Protein AF-A0A1H6TB13-F1 (afdb_monomer_lite)

Sequence (122 aa):
MLVITKNKGYFLIGICLFSLFSCKGEQADSSEDNVTKEIKKTEYIVIHRESTVSTYLVEGVDVEGLYFRGNVKIKGDTGDGYIAKDSLSPKVYIEVRRSQDGGLIGTDTNGKEYQLAFLNEE

Structure (mmCIF, N/CA/C/O backbone):
data_AF-A0A1H6TB13-F1
#
_entry.id   AF-A0A1H6TB13-F1
#
loop_
_atom_site.group_PDB
_atom_site.id
_atom_site.type_symbol
_atom_site.label_atom_id
_atom_site.label_alt_id
_atom_site.label_comp_id
_atom_site.label_asym_id
_atom_site.label_entity_id
_atom_site.label_seq_id
_atom_site.pdbx_PDB_ins_code
_atom_site.Cartn_x
_atom_site.Cartn_y
_atom_site.Cartn_z
_atom_site.occupancy
_atom_site.B_iso_or_equiv
_atom_site.auth_seq_id
_atom_site.auth_comp_id
_atom_site.auth_asym_id
_atom_site.auth_atom_id
_atom_site.pdbx_PDB_model_num
ATOM 1 N N . MET A 1 1 ? 40.696 39.926 51.076 1.00 37.06 1 MET A N 1
ATOM 2 C CA . MET A 1 1 ? 40.060 40.221 49.776 1.00 37.06 1 MET A CA 1
ATOM 3 C C . MET A 1 1 ? 40.673 39.284 48.750 1.00 37.06 1 MET A C 1
ATOM 5 O O . MET A 1 1 ? 41.837 39.446 48.419 1.00 37.06 1 MET A O 1
ATOM 9 N N . LEU A 1 2 ? 39.946 38.241 48.354 1.00 34.00 2 LEU A N 1
ATOM 10 C CA . LEU A 1 2 ? 40.424 37.227 47.414 1.00 34.00 2 LEU A CA 1
ATOM 11 C C . LEU A 1 2 ? 39.268 36.965 46.450 1.00 34.00 2 LEU A C 1
ATOM 13 O O . LEU A 1 2 ? 38.290 36.303 46.787 1.00 34.00 2 LEU A O 1
ATOM 17 N N . VAL A 1 3 ? 39.330 37.629 45.298 1.00 39.75 3 VAL A N 1
ATOM 18 C CA . VAL A 1 3 ? 38.336 37.509 44.234 1.00 39.75 3 VAL A CA 1
ATOM 19 C C . VAL A 1 3 ? 38.641 36.213 43.493 1.00 39.75 3 VAL A C 1
ATOM 21 O O . VAL A 1 3 ? 39.604 36.132 42.737 1.00 39.75 3 VAL A O 1
ATOM 24 N N . ILE A 1 4 ? 37.839 35.182 43.747 1.00 52.22 4 ILE A N 1
ATOM 25 C CA . ILE A 1 4 ? 37.865 33.938 42.979 1.00 52.22 4 ILE A CA 1
ATOM 26 C C . ILE A 1 4 ? 37.010 34.171 41.731 1.00 52.22 4 ILE A C 1
ATOM 28 O O . ILE A 1 4 ? 35.781 34.157 41.786 1.00 52.22 4 ILE A O 1
ATOM 32 N N . THR A 1 5 ? 37.662 34.419 40.599 1.00 48.31 5 THR A N 1
ATOM 33 C CA . THR A 1 5 ? 37.016 34.501 39.288 1.00 48.31 5 THR A CA 1
ATOM 34 C C . THR A 1 5 ? 36.602 33.101 38.823 1.00 48.31 5 THR A C 1
ATOM 36 O O . THR A 1 5 ? 37.423 32.238 38.514 1.00 48.31 5 THR A O 1
ATOM 39 N N . LYS A 1 6 ? 35.287 32.861 38.766 1.00 52.16 6 LYS A N 1
ATOM 40 C CA . LYS A 1 6 ? 34.687 31.715 38.072 1.00 52.16 6 LYS A CA 1
ATOM 41 C C . LYS A 1 6 ? 34.812 31.930 36.564 1.00 52.16 6 LYS A C 1
ATOM 43 O O . LYS A 1 6 ? 34.005 32.650 35.991 1.00 52.16 6 LYS A O 1
ATOM 48 N N . ASN A 1 7 ? 35.788 31.299 35.917 1.00 52.91 7 ASN A N 1
ATOM 49 C CA . ASN A 1 7 ? 35.710 31.050 34.475 1.00 52.91 7 ASN A CA 1
ATOM 50 C C . ASN A 1 7 ? 36.594 29.856 34.073 1.00 52.91 7 ASN A C 1
ATOM 52 O O . ASN A 1 7 ? 37.692 30.002 33.547 1.00 52.91 7 ASN A O 1
ATOM 56 N N . LYS A 1 8 ? 36.125 28.642 34.376 1.00 51.59 8 LYS A N 1
ATOM 57 C CA . LYS A 1 8 ? 36.721 27.371 33.933 1.00 51.59 8 LYS A CA 1
ATOM 58 C C . LYS A 1 8 ? 35.623 26.552 33.260 1.00 51.59 8 LYS A C 1
ATOM 60 O O . LYS A 1 8 ? 34.977 25.732 33.894 1.00 51.59 8 LYS A O 1
ATOM 65 N N . GLY A 1 9 ? 35.371 26.847 31.992 1.00 50.38 9 GLY A N 1
ATOM 66 C CA . GLY A 1 9 ? 34.404 26.109 31.172 1.00 50.38 9 GLY A CA 1
ATOM 67 C C . GLY A 1 9 ? 34.666 26.249 29.675 1.00 50.38 9 GLY A C 1
ATOM 68 O O . GLY A 1 9 ? 34.463 25.306 28.924 1.00 50.38 9 GLY A O 1
ATOM 69 N N . TYR A 1 10 ? 35.228 27.381 29.246 1.00 52.84 10 TYR A N 1
ATOM 70 C CA . TYR A 1 10 ? 35.412 27.676 27.821 1.00 52.84 10 TYR A CA 1
ATOM 71 C C . TYR A 1 10 ? 36.773 27.274 27.237 1.00 52.84 10 TYR A C 1
ATOM 73 O O . TYR A 1 10 ? 36.973 27.391 26.034 1.00 52.84 10 TYR A O 1
ATOM 81 N N . PHE A 1 11 ? 37.711 26.765 28.045 1.00 51.16 11 PHE A N 1
ATOM 82 C CA . PHE A 1 11 ? 39.053 26.430 27.546 1.00 51.16 11 PHE A CA 1
ATOM 83 C C . PHE A 1 11 ? 39.122 25.077 26.808 1.00 51.16 11 PHE A C 1
ATOM 85 O O . PHE A 1 11 ? 40.064 24.832 26.065 1.00 51.16 11 PHE A O 1
ATOM 92 N N . LEU A 1 12 ? 38.119 24.203 26.969 1.00 52.31 12 LEU A N 1
ATOM 93 C CA . LEU A 1 12 ? 38.106 22.868 26.345 1.00 52.31 12 LEU A CA 1
ATOM 94 C C . LEU A 1 12 ? 37.517 22.840 24.925 1.00 52.31 12 LEU A C 1
ATOM 96 O O . LEU A 1 12 ? 37.749 21.882 24.194 1.00 52.31 12 LEU A O 1
ATOM 100 N N . ILE A 1 13 ? 36.811 23.891 24.498 1.00 54.53 13 ILE A N 1
ATOM 101 C CA . ILE A 1 13 ? 36.177 23.944 23.167 1.00 54.53 13 ILE A CA 1
ATOM 102 C C . ILE A 1 13 ? 37.203 24.278 22.064 1.00 54.53 13 ILE A C 1
ATOM 104 O O . ILE A 1 13 ? 37.040 23.859 20.922 1.00 54.53 13 ILE A O 1
ATOM 108 N N . GLY A 1 14 ? 38.307 24.955 22.401 1.00 50.50 14 GLY A N 1
ATOM 109 C CA . GLY A 1 14 ? 39.333 25.350 21.425 1.00 50.50 14 GLY A CA 1
ATOM 110 C C . GLY A 1 14 ? 40.199 24.202 20.890 1.00 50.50 14 GLY A C 1
ATOM 111 O O . GLY A 1 14 ? 40.720 24.300 19.783 1.00 50.50 14 GLY A O 1
ATOM 112 N N . ILE A 1 15 ? 40.337 23.099 21.633 1.00 54.25 15 ILE A N 1
ATOM 113 C CA . ILE A 1 15 ? 41.225 21.985 21.248 1.00 54.25 15 ILE A CA 1
ATOM 114 C C . ILE A 1 15 ? 40.546 21.034 20.243 1.00 54.25 15 ILE A C 1
ATOM 116 O O . ILE A 1 15 ? 41.228 20.422 19.427 1.00 54.25 15 ILE A O 1
ATOM 120 N N . CYS A 1 16 ? 39.209 20.954 20.222 1.00 51.12 16 CYS A N 1
ATOM 121 C CA . CYS A 1 16 ? 38.485 20.064 19.299 1.00 51.12 16 CYS A CA 1
ATOM 122 C C . CYS A 1 16 ? 38.426 20.563 17.845 1.00 51.12 16 CYS A C 1
ATOM 124 O O . CYS A 1 16 ? 38.097 19.783 16.959 1.00 51.12 16 CYS A O 1
ATOM 126 N N . LEU A 1 17 ? 38.748 21.832 17.571 1.00 53.44 17 LEU A N 1
ATOM 127 C CA . LEU A 1 17 ? 38.663 22.402 16.217 1.00 53.44 17 LEU A CA 1
ATOM 128 C C . LEU A 1 17 ? 39.939 22.214 15.374 1.00 53.44 17 LEU A C 1
ATOM 130 O O . LEU A 1 17 ? 39.901 22.431 14.166 1.00 53.44 17 LEU A O 1
ATOM 134 N N . PHE A 1 18 ? 41.056 21.778 15.968 1.00 51.59 18 PHE A N 1
ATOM 135 C CA . PHE A 1 18 ? 42.326 21.601 15.246 1.00 51.59 18 PHE A CA 1
ATOM 136 C C . PHE A 1 18 ? 42.490 20.238 14.552 1.00 51.59 18 PHE A C 1
ATOM 138 O O . PHE A 1 18 ? 43.401 20.079 13.742 1.00 51.59 18 PHE A O 1
ATOM 145 N N . SER A 1 19 ? 41.615 19.260 14.800 1.00 51.94 19 SER A N 1
ATOM 146 C CA . SER A 1 19 ? 41.688 17.940 14.150 1.00 51.94 19 SER A CA 1
ATOM 147 C C . SER A 1 19 ? 41.128 17.908 12.720 1.00 51.94 19 SER A C 1
ATOM 149 O O . SER A 1 19 ? 41.222 16.878 12.059 1.00 51.94 19 SER A O 1
ATOM 151 N N . LEU A 1 20 ? 40.588 19.022 12.208 1.00 55.03 20 LEU A N 1
ATOM 152 C CA . LEU A 1 20 ? 39.990 19.102 10.867 1.00 55.03 20 LEU A CA 1
ATOM 153 C C . LEU A 1 20 ? 40.964 19.548 9.755 1.00 55.03 20 LEU A C 1
ATOM 155 O O . LEU A 1 20 ? 40.559 19.618 8.600 1.00 55.03 20 LEU A O 1
ATOM 159 N N . PHE A 1 21 ? 42.244 19.808 10.061 1.00 50.19 21 PHE A N 1
ATOM 160 C CA . PHE A 1 21 ? 43.236 20.299 9.084 1.00 50.19 21 PHE A CA 1
ATOM 161 C C . PHE A 1 21 ? 44.517 19.452 8.983 1.00 50.19 21 PHE A C 1
ATOM 163 O O . PHE A 1 21 ? 45.619 19.982 8.882 1.00 50.19 21 PHE A O 1
ATOM 170 N N . SER A 1 22 ? 44.380 18.127 8.922 1.00 44.34 22 SER A N 1
ATOM 171 C CA . SER A 1 22 ? 45.473 17.244 8.480 1.00 44.34 22 SER A CA 1
ATOM 172 C C . SER A 1 22 ? 45.084 16.482 7.216 1.00 44.34 22 SER A C 1
ATOM 174 O O . SER A 1 22 ? 45.059 15.257 7.194 1.00 44.34 22 SER A O 1
ATOM 176 N N . CYS A 1 23 ? 44.798 17.216 6.137 1.00 54.69 23 CYS A N 1
ATOM 177 C CA . CYS A 1 23 ? 44.905 16.668 4.786 1.00 54.69 23 CYS A CA 1
ATOM 178 C C . CYS A 1 23 ? 46.368 16.831 4.358 1.00 54.69 23 CYS A C 1
ATOM 180 O O . CYS A 1 23 ? 46.765 17.843 3.783 1.00 54.69 23 CYS A O 1
ATOM 182 N N . LYS A 1 24 ? 47.197 15.867 4.762 1.00 47.25 24 LYS A N 1
ATOM 183 C CA . LYS A 1 24 ? 48.617 15.819 4.423 1.00 47.25 24 LYS A CA 1
ATOM 184 C C . LYS A 1 24 ? 48.728 15.375 2.962 1.00 47.25 24 LYS A C 1
ATOM 186 O O . LYS A 1 24 ? 48.442 14.227 2.640 1.00 47.25 24 LYS A O 1
ATOM 191 N N . GLY A 1 25 ? 49.082 16.306 2.083 1.00 50.44 25 GLY A N 1
ATOM 192 C CA . GLY A 1 25 ? 49.557 15.979 0.747 1.00 50.44 25 GLY A CA 1
ATOM 193 C C . GLY A 1 25 ? 50.984 15.455 0.838 1.00 50.44 25 GLY A C 1
ATOM 194 O O . GLY A 1 25 ? 51.857 16.164 1.325 1.00 50.44 25 GLY A O 1
ATOM 195 N N . GLU A 1 26 ? 51.207 14.236 0.363 1.00 43.22 26 GLU A N 1
ATOM 196 C CA . GLU A 1 26 ? 52.522 13.737 -0.033 1.00 43.22 26 GLU A CA 1
ATOM 197 C C . GLU A 1 26 ? 52.319 12.843 -1.261 1.00 43.22 26 GLU A C 1
ATOM 199 O O . GLU A 1 26 ? 51.656 11.809 -1.211 1.00 43.22 26 GLU A O 1
ATOM 204 N N . GLN A 1 27 ? 52.836 13.324 -2.388 1.00 45.84 27 GLN A N 1
ATOM 205 C CA . GLN A 1 27 ? 52.990 12.600 -3.639 1.00 45.84 27 GLN A CA 1
ATOM 206 C C . GLN A 1 27 ? 54.330 11.861 -3.563 1.00 45.84 27 GLN A C 1
ATOM 208 O O . GLN A 1 27 ? 55.359 12.500 -3.352 1.00 45.84 27 GLN A O 1
ATOM 213 N N . ALA A 1 28 ? 54.325 10.542 -3.740 1.00 35.28 28 ALA A N 1
ATOM 214 C CA . ALA A 1 28 ? 55.509 9.784 -4.126 1.00 35.28 28 ALA A CA 1
ATOM 215 C C . ALA A 1 28 ? 55.079 8.511 -4.864 1.00 35.28 28 ALA A C 1
ATOM 217 O O . ALA A 1 28 ? 54.251 7.741 -4.380 1.00 35.28 28 ALA A O 1
ATOM 218 N N . ASP A 1 29 ? 55.632 8.367 -6.063 1.00 42.44 29 ASP A N 1
ATOM 219 C CA . ASP A 1 29 ? 55.441 7.288 -7.022 1.00 42.44 29 ASP A CA 1
ATOM 220 C C . ASP A 1 29 ? 55.846 5.895 -6.512 1.00 42.44 29 ASP A C 1
ATOM 222 O O . ASP A 1 29 ? 56.637 5.742 -5.581 1.00 42.44 29 ASP A O 1
ATOM 226 N N . SER A 1 30 ? 55.402 4.903 -7.292 1.00 44.53 30 SER A N 1
ATOM 227 C CA . SER A 1 30 ? 55.857 3.507 -7.398 1.00 44.53 30 SER A CA 1
ATOM 228 C C . SER A 1 30 ? 55.136 2.462 -6.537 1.00 44.53 30 SER A C 1
ATOM 230 O O . SER A 1 30 ? 55.447 2.204 -5.380 1.00 44.53 30 SER A O 1
ATOM 232 N N . SER A 1 31 ? 54.191 1.753 -7.146 1.00 37.19 31 SER A N 1
ATOM 233 C CA . SER A 1 31 ? 54.450 0.430 -7.739 1.00 37.19 31 SER A CA 1
ATOM 234 C C . SER A 1 31 ? 53.141 -0.127 -8.296 1.00 37.19 31 SER A C 1
ATOM 236 O O . SER A 1 31 ? 52.095 -0.079 -7.653 1.00 37.19 31 SER A O 1
ATOM 238 N N . GLU A 1 32 ? 53.200 -0.589 -9.542 1.00 44.50 32 GLU A N 1
ATOM 239 C CA . GLU A 1 32 ? 52.172 -1.427 -10.140 1.00 44.50 32 GLU A CA 1
ATOM 240 C C . GLU A 1 32 ? 51.920 -2.637 -9.239 1.00 44.50 32 GLU A C 1
ATOM 242 O O . GLU A 1 32 ? 52.825 -3.431 -9.011 1.00 44.50 32 GLU A O 1
ATOM 247 N N . ASP A 1 33 ? 50.681 -2.811 -8.792 1.00 37.38 33 ASP A N 1
ATOM 248 C CA . ASP A 1 33 ? 50.144 -4.144 -8.557 1.00 37.38 33 ASP A CA 1
ATOM 249 C C . ASP A 1 33 ? 48.700 -4.162 -9.062 1.00 37.38 33 ASP A C 1
ATOM 251 O O . ASP A 1 33 ? 47.739 -3.741 -8.411 1.00 37.38 33 ASP A O 1
ATOM 255 N N . ASN A 1 34 ? 48.575 -4.591 -10.318 1.00 46.84 34 ASN A N 1
ATOM 256 C CA . ASN A 1 34 ? 47.314 -4.912 -10.963 1.00 46.84 34 ASN A CA 1
ATOM 257 C C . ASN A 1 34 ? 46.674 -6.096 -10.232 1.00 46.84 34 ASN A C 1
ATOM 259 O O . ASN A 1 34 ? 46.888 -7.252 -10.588 1.00 46.84 34 ASN A O 1
ATOM 263 N N . VAL A 1 35 ? 45.825 -5.817 -9.248 1.00 43.91 35 VAL A N 1
ATOM 264 C CA . VAL A 1 35 ? 44.790 -6.767 -8.838 1.00 43.91 35 VAL A CA 1
ATOM 265 C C . VAL A 1 35 ? 43.447 -6.131 -9.133 1.00 43.91 35 VAL A C 1
ATOM 267 O O . VAL A 1 35 ? 42.749 -5.613 -8.260 1.00 43.91 35 VAL A O 1
ATOM 270 N N . THR A 1 36 ? 43.087 -6.170 -10.416 1.00 46.03 36 THR A N 1
ATOM 271 C CA . THR A 1 36 ? 41.705 -6.041 -10.864 1.00 46.03 36 THR A CA 1
ATOM 272 C C . THR A 1 36 ? 40.912 -7.138 -10.162 1.00 46.03 36 THR A C 1
ATOM 274 O O . THR A 1 36 ? 40.865 -8.282 -10.607 1.00 46.03 36 THR A O 1
ATOM 277 N N . LYS A 1 37 ? 40.308 -6.815 -9.016 1.00 52.97 37 LYS A N 1
ATOM 278 C CA . LYS A 1 37 ? 39.217 -7.622 -8.484 1.00 52.97 37 LYS A CA 1
ATOM 279 C C . LYS A 1 37 ? 38.103 -7.520 -9.514 1.00 52.97 37 LYS A C 1
ATOM 281 O O . LYS A 1 37 ? 37.395 -6.518 -9.554 1.00 52.97 37 LYS A O 1
ATOM 286 N N . GLU A 1 38 ? 38.000 -8.528 -10.377 1.00 51.97 38 GLU A N 1
ATOM 287 C CA . GLU A 1 38 ? 36.810 -8.774 -11.179 1.00 51.97 38 GLU A CA 1
ATOM 288 C C . GLU A 1 38 ? 35.619 -8.768 -10.223 1.00 51.97 38 GLU A C 1
ATOM 290 O O . GLU A 1 38 ? 35.391 -9.702 -9.448 1.00 51.97 38 GLU A O 1
ATOM 295 N N . ILE A 1 39 ? 34.876 -7.666 -10.236 1.00 53.66 39 ILE A N 1
ATOM 296 C CA . ILE A 1 39 ? 33.560 -7.608 -9.629 1.00 53.66 39 ILE A CA 1
ATOM 297 C C . ILE A 1 39 ? 32.735 -8.565 -10.479 1.00 53.66 39 ILE A C 1
ATOM 299 O O . ILE A 1 39 ? 32.366 -8.226 -11.605 1.00 53.66 39 ILE A O 1
ATOM 303 N N . LYS A 1 40 ? 32.524 -9.793 -9.981 1.00 50.06 40 LYS A N 1
ATOM 304 C CA . LYS A 1 40 ? 31.619 -10.759 -10.605 1.00 50.06 40 LYS A CA 1
ATOM 305 C C . LYS A 1 40 ? 30.335 -10.014 -10.931 1.00 50.06 40 LYS A C 1
ATOM 307 O O . LYS A 1 40 ? 29.672 -9.504 -10.030 1.00 50.06 40 LYS A O 1
ATOM 312 N N . LYS A 1 41 ? 30.044 -9.907 -12.226 1.00 54.16 41 LYS A N 1
ATOM 313 C CA . LYS A 1 41 ? 28.837 -9.282 -12.750 1.00 54.16 41 LYS A CA 1
ATOM 314 C C . LYS A 1 41 ? 27.656 -9.935 -12.043 1.00 54.16 41 LYS A C 1
ATOM 316 O O . LYS A 1 41 ? 27.387 -11.109 -12.273 1.00 54.16 41 LYS A O 1
ATOM 321 N N . THR A 1 42 ? 27.004 -9.200 -11.147 1.00 55.97 42 THR A N 1
ATOM 322 C CA . THR A 1 42 ? 25.748 -9.636 -10.545 1.00 55.97 42 THR A CA 1
ATOM 323 C C . THR A 1 42 ? 24.783 -9.875 -11.698 1.00 55.97 42 THR A C 1
ATOM 325 O O . THR A 1 42 ? 24.397 -8.935 -12.397 1.00 55.97 42 THR A O 1
ATOM 328 N N . GLU A 1 43 ? 24.471 -11.138 -11.972 1.00 51.31 43 GLU A N 1
ATOM 329 C CA . GLU A 1 43 ? 23.434 -11.486 -12.930 1.00 51.31 43 GLU A CA 1
ATOM 330 C C . GLU A 1 43 ? 22.106 -11.046 -12.327 1.00 51.31 43 GLU A C 1
ATOM 332 O O . GLU A 1 43 ? 21.578 -11.651 -11.396 1.00 51.31 43 GLU A O 1
ATOM 337 N N . TYR A 1 44 ? 21.591 -9.929 -12.834 1.00 49.34 44 TYR A N 1
ATOM 338 C CA . TYR A 1 44 ? 20.223 -9.527 -12.575 1.00 49.34 44 TYR A CA 1
ATOM 339 C C . TYR A 1 44 ? 19.327 -10.610 -13.166 1.00 49.34 44 TYR A C 1
ATOM 341 O O . TYR A 1 44 ? 19.228 -10.745 -14.386 1.00 49.34 44 TYR A O 1
ATOM 349 N N . ILE A 1 45 ? 18.690 -11.394 -12.299 1.00 53.28 45 ILE A N 1
ATOM 350 C CA . ILE A 1 45 ? 17.609 -12.281 -12.707 1.00 53.28 45 ILE A CA 1
ATOM 351 C C . ILE A 1 45 ? 16.492 -11.365 -13.202 1.00 53.28 45 ILE A C 1
ATOM 353 O O . ILE A 1 45 ? 15.774 -10.745 -12.415 1.00 53.28 45 ILE A O 1
ATOM 357 N N . VAL A 1 46 ? 16.378 -11.231 -14.522 1.00 51.28 46 VAL A N 1
ATOM 358 C CA . VAL A 1 46 ? 15.245 -10.558 -15.151 1.00 51.28 46 VAL A CA 1
ATOM 359 C C . VAL A 1 46 ? 14.053 -11.488 -14.975 1.00 51.28 46 VAL A C 1
ATOM 361 O O . VAL A 1 46 ? 13.811 -12.379 -15.786 1.00 51.28 46 VAL A O 1
ATOM 364 N N . ILE A 1 47 ? 13.334 -11.323 -13.867 1.00 57.56 47 ILE A N 1
ATOM 365 C CA . ILE A 1 47 ? 12.059 -12.003 -13.660 1.00 57.56 47 ILE A CA 1
ATOM 366 C C . ILE A 1 47 ? 11.133 -11.494 -14.763 1.00 57.56 47 ILE A C 1
ATOM 368 O O . ILE A 1 47 ? 10.883 -10.292 -14.866 1.00 57.56 47 ILE A O 1
ATOM 372 N N . HIS A 1 48 ? 10.674 -12.397 -15.626 1.00 47.12 48 HIS A N 1
ATOM 373 C CA . HIS A 1 48 ? 9.749 -12.074 -16.704 1.00 47.12 48 HIS A CA 1
ATOM 374 C C . HIS A 1 48 ? 8.407 -11.689 -16.066 1.00 47.12 48 HIS A C 1
ATOM 376 O O . HIS A 1 48 ? 7.634 -12.548 -15.649 1.00 47.12 48 HIS A O 1
ATOM 382 N N . ARG A 1 49 ? 8.192 -10.386 -15.863 1.00 57.91 49 ARG A N 1
ATOM 383 C CA . ARG A 1 49 ? 7.013 -9.856 -15.172 1.00 57.91 49 ARG A CA 1
ATOM 384 C C . ARG A 1 49 ? 5.838 -9.853 -16.139 1.00 57.91 49 ARG A C 1
ATOM 386 O O . ARG A 1 49 ? 5.938 -9.304 -17.235 1.00 57.91 49 ARG A O 1
ATOM 393 N N . GLU A 1 50 ? 4.743 -10.484 -15.729 1.00 59.19 50 GLU A N 1
ATOM 394 C CA . GLU A 1 50 ? 3.491 -10.494 -16.479 1.00 59.19 50 GLU A CA 1
ATOM 395 C C . GLU A 1 50 ? 3.096 -9.059 -16.866 1.00 59.19 50 GLU A C 1
ATOM 397 O O . GLU A 1 50 ? 3.035 -8.152 -16.033 1.00 59.19 50 GLU A O 1
ATOM 402 N N . SER A 1 51 ? 2.874 -8.842 -18.163 1.00 62.97 51 SER A N 1
ATOM 403 C CA . SER A 1 51 ? 2.480 -7.541 -18.723 1.00 62.97 51 SER A CA 1
ATOM 404 C C . SER A 1 51 ? 0.987 -7.241 -18.539 1.00 62.97 51 SER A C 1
ATOM 406 O O . SER A 1 51 ? 0.519 -6.143 -18.866 1.00 62.97 51 SER A O 1
ATOM 408 N N . THR A 1 52 ? 0.242 -8.216 -18.019 1.00 80.44 52 THR A N 1
ATOM 409 C CA . THR A 1 52 ? -1.182 -8.149 -17.713 1.00 80.44 52 THR A CA 1
ATOM 410 C C . THR A 1 52 ? -1.422 -7.435 -16.389 1.00 80.44 52 THR A C 1
ATOM 412 O O . THR A 1 52 ? -0.653 -7.565 -15.440 1.00 80.44 52 THR A O 1
ATOM 415 N N . VAL A 1 53 ? -2.498 -6.647 -16.337 1.00 87.56 53 VAL A N 1
ATOM 416 C CA . VAL A 1 53 ? -2.938 -6.000 -15.097 1.00 87.56 53 VAL A CA 1
ATOM 417 C C . VAL A 1 53 ? -3.596 -7.055 -14.216 1.00 87.56 53 VAL A C 1
ATOM 419 O O . VAL A 1 53 ? -4.588 -7.654 -14.628 1.00 87.56 53 VAL A O 1
ATOM 422 N N . SER A 1 54 ? -3.086 -7.223 -13.002 1.00 90.94 54 SER A N 1
ATOM 423 C CA . SER A 1 54 ? -3.619 -8.161 -12.012 1.00 90.94 54 SER A CA 1
ATOM 424 C C . SER A 1 54 ? -4.047 -7.406 -10.757 1.00 90.94 54 SER A C 1
ATOM 426 O O . SER A 1 54 ? -3.398 -6.440 -10.358 1.00 90.94 54 SER A O 1
ATOM 428 N N . THR A 1 55 ? -5.165 -7.813 -10.152 1.00 94.00 55 THR A N 1
ATOM 429 C CA . THR A 1 55 ? -5.647 -7.240 -8.885 1.00 94.00 55 THR A CA 1
ATOM 430 C C . THR A 1 55 ? -5.253 -8.163 -7.744 1.00 94.00 55 THR A C 1
ATOM 432 O O . THR A 1 55 ? -5.467 -9.366 -7.842 1.00 94.00 55 THR A O 1
ATOM 435 N N . TYR A 1 56 ? -4.706 -7.59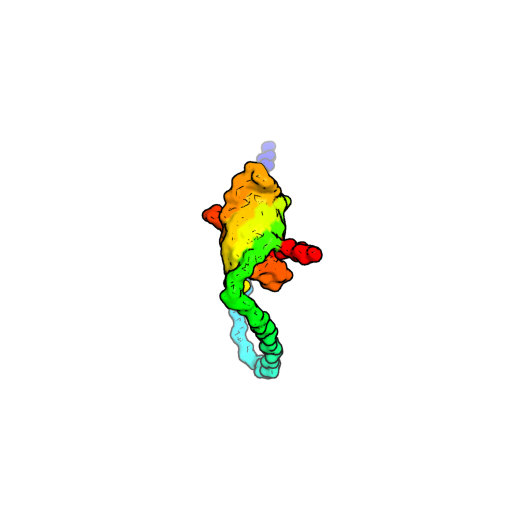7 -6.675 1.00 94.31 56 TYR A N 1
ATOM 436 C CA . TYR A 1 56 ? -4.258 -8.327 -5.500 1.00 94.31 56 TYR A CA 1
ATOM 437 C C . TYR A 1 56 ? -4.835 -7.717 -4.234 1.00 94.31 56 TYR A C 1
ATOM 439 O O . TYR A 1 56 ? -4.894 -6.493 -4.090 1.00 94.31 56 TYR A O 1
ATOM 447 N N . LEU A 1 57 ? -5.188 -8.586 -3.295 1.00 96.31 57 LEU A N 1
ATOM 448 C CA . LEU A 1 57 ? -5.453 -8.195 -1.926 1.00 96.31 57 LEU A CA 1
ATOM 449 C C . LEU A 1 57 ? -4.120 -8.055 -1.187 1.00 96.31 57 LEU A C 1
ATOM 451 O O . LEU A 1 57 ? -3.249 -8.921 -1.277 1.00 96.31 57 LEU A O 1
ATOM 455 N N . VAL A 1 58 ? -3.959 -6.950 -0.471 1.00 96.56 58 VAL A N 1
ATOM 456 C CA . VAL A 1 58 ? -2.728 -6.614 0.241 1.00 96.56 58 VAL A CA 1
ATOM 457 C C . VAL A 1 58 ? -3.023 -6.174 1.658 1.00 96.56 58 VAL A C 1
ATOM 459 O O . VAL A 1 58 ? -4.080 -5.607 1.947 1.00 96.56 58 VAL A O 1
ATOM 4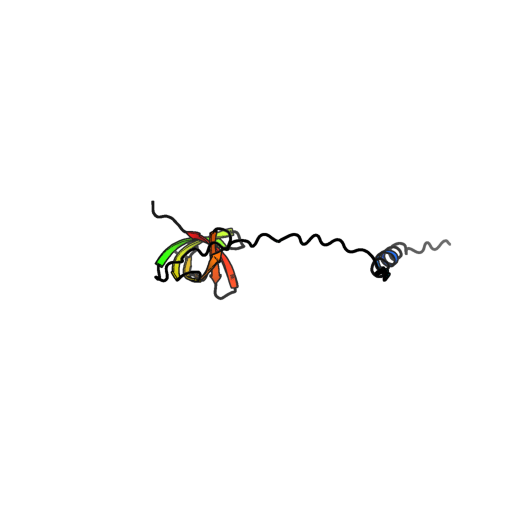62 N N . GLU A 1 59 ? -2.062 -6.416 2.533 1.00 96.94 59 GLU A N 1
ATOM 463 C CA . GLU A 1 59 ? -2.068 -5.957 3.913 1.00 96.94 59 GLU A CA 1
ATOM 464 C C . GLU A 1 59 ? -0.697 -5.455 4.324 1.00 96.94 59 GLU A C 1
ATOM 466 O O . GLU A 1 59 ? 0.309 -5.823 3.725 1.00 96.94 59 GLU A O 1
ATOM 471 N N . GLY A 1 60 ? -0.645 -4.625 5.355 1.00 96.12 60 GLY A N 1
ATOM 472 C CA . GLY A 1 60 ? 0.627 -4.162 5.869 1.00 96.12 60 GLY A CA 1
ATOM 473 C C . GLY A 1 60 ? 0.492 -3.027 6.859 1.00 96.12 60 GLY A C 1
ATOM 474 O O . GLY A 1 60 ? -0.576 -2.824 7.437 1.00 96.12 60 GLY A O 1
ATOM 475 N N . VAL A 1 61 ? 1.586 -2.301 7.066 1.00 97.06 61 VAL A N 1
ATOM 476 C CA . VAL A 1 61 ? 1.673 -1.251 8.083 1.00 97.06 61 VAL A CA 1
ATOM 477 C C . VAL A 1 61 ? 2.252 0.037 7.522 1.00 97.06 61 VAL A C 1
ATOM 479 O O . VAL A 1 61 ? 3.049 0.022 6.582 1.00 97.06 61 VAL A O 1
ATOM 482 N N . ASP A 1 62 ? 1.853 1.158 8.108 1.00 96.50 62 ASP A N 1
ATOM 483 C CA . ASP A 1 62 ? 2.530 2.430 7.890 1.00 96.50 62 ASP A CA 1
ATOM 484 C C . ASP A 1 62 ? 3.7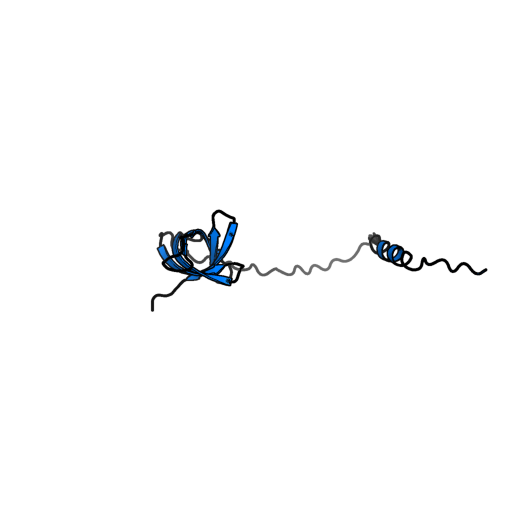54 2.602 8.807 1.00 96.50 62 ASP A C 1
ATOM 486 O O . ASP A 1 62 ? 4.074 1.752 9.642 1.00 96.50 62 ASP A O 1
ATOM 490 N N . VAL A 1 63 ? 4.429 3.744 8.667 1.00 92.62 63 VAL A N 1
ATOM 491 C CA . VAL A 1 63 ? 5.587 4.130 9.494 1.00 92.62 63 VAL A CA 1
ATOM 492 C C . VAL A 1 63 ? 5.277 4.269 10.992 1.00 92.62 63 VAL A C 1
ATOM 494 O O . VAL A 1 63 ? 6.195 4.250 11.807 1.00 92.62 63 VAL A O 1
ATOM 497 N N . GLU A 1 64 ? 4.004 4.408 11.368 1.00 94.94 64 GLU A N 1
ATOM 498 C CA . GLU A 1 64 ? 3.535 4.513 12.757 1.00 94.94 64 GLU A CA 1
ATOM 499 C C . GLU A 1 64 ? 3.107 3.141 13.317 1.00 94.94 64 GLU A C 1
ATOM 501 O O . GLU A 1 64 ? 2.714 3.039 14.480 1.00 94.94 64 GLU A O 1
ATOM 506 N N . GLY A 1 65 ? 3.193 2.077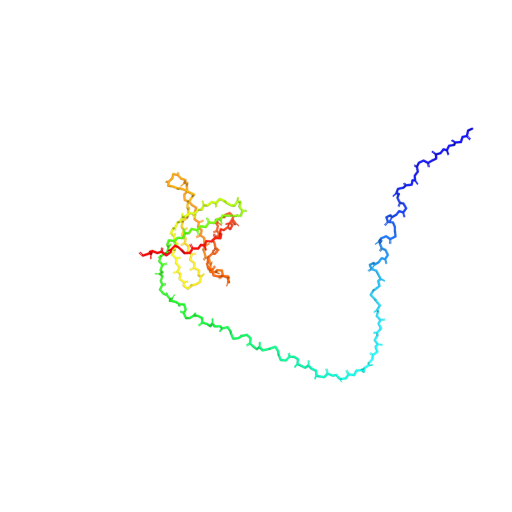 12.509 1.00 95.69 65 GLY A N 1
ATOM 507 C CA . GLY A 1 65 ? 2.779 0.723 12.867 1.00 95.69 65 GLY A CA 1
ATOM 508 C C . GLY A 1 65 ? 1.267 0.496 12.802 1.00 95.69 65 GLY A C 1
ATOM 509 O O . GLY A 1 65 ? 0.781 -0.522 13.299 1.00 95.69 65 GLY A O 1
ATOM 510 N N . LEU A 1 66 ? 0.499 1.416 12.211 1.00 96.56 66 LEU A N 1
ATOM 511 C CA . LEU A 1 66 ? -0.928 1.216 11.986 1.00 96.56 66 LEU A CA 1
ATOM 512 C C . LEU A 1 66 ? -1.126 0.235 10.837 1.00 96.56 66 LEU A C 1
ATOM 514 O O . LEU A 1 66 ? -0.540 0.388 9.768 1.00 96.56 66 LEU A O 1
ATOM 518 N N . TYR A 1 67 ? -1.979 -0.757 11.068 1.00 97.75 67 TYR A N 1
ATOM 519 C CA . TYR A 1 67 ? -2.285 -1.788 10.088 1.00 97.75 67 TYR A CA 1
ATOM 520 C C . TYR A 1 67 ? -3.353 -1.328 9.092 1.00 97.75 67 TYR A C 1
ATOM 522 O O . TYR A 1 67 ? -4.346 -0.697 9.468 1.00 97.75 67 TYR A O 1
ATOM 530 N N . PHE A 1 68 ? -3.156 -1.691 7.829 1.00 98.06 68 PHE A N 1
ATOM 531 C CA . PHE A 1 68 ? -4.051 -1.399 6.720 1.00 98.06 68 PHE A CA 1
ATOM 532 C C . PHE A 1 68 ? -4.219 -2.620 5.824 1.00 98.06 68 PHE A C 1
ATOM 534 O O . PHE A 1 68 ? -3.298 -3.417 5.644 1.00 98.06 68 PHE A O 1
ATOM 541 N N . ARG A 1 69 ? -5.391 -2.721 5.194 1.00 97.81 69 ARG A N 1
ATOM 542 C CA . ARG A 1 69 ? -5.700 -3.748 4.197 1.00 97.81 69 ARG A CA 1
ATOM 543 C C . ARG A 1 69 ? -6.453 -3.144 3.023 1.00 97.81 69 ARG A C 1
ATOM 545 O O . ARG A 1 69 ? -7.211 -2.186 3.184 1.00 97.81 69 ARG A O 1
ATOM 552 N N . GLY A 1 70 ? -6.266 -3.698 1.833 1.00 97.12 70 GLY A N 1
ATOM 553 C CA . GLY A 1 70 ? -6.918 -3.178 0.641 1.00 97.12 70 GLY A CA 1
ATOM 554 C C . GLY A 1 70 ? -6.630 -3.959 -0.622 1.00 97.12 70 GLY A C 1
ATOM 555 O O . GLY A 1 70 ? -5.970 -4.989 -0.587 1.00 97.12 70 GLY A O 1
ATOM 556 N N . ASN A 1 71 ? -7.143 -3.458 -1.741 1.00 97.31 71 ASN A N 1
ATOM 557 C CA . ASN A 1 71 ? -6.905 -4.048 -3.053 1.00 97.31 71 ASN A CA 1
ATOM 558 C C . ASN A 1 71 ? -6.064 -3.102 -3.899 1.00 97.31 71 ASN A C 1
ATOM 560 O O . ASN A 1 71 ? -6.330 -1.896 -3.933 1.00 97.31 71 ASN A O 1
ATOM 564 N N . VAL A 1 72 ? -5.100 -3.667 -4.616 1.00 97.19 72 VAL A N 1
ATOM 565 C CA . VAL A 1 72 ? -4.214 -2.946 -5.531 1.00 97.19 72 VAL A CA 1
ATOM 566 C C . VAL A 1 72 ? -4.194 -3.629 -6.887 1.00 97.19 72 VAL A C 1
ATOM 568 O O . VAL A 1 72 ? -4.251 -4.852 -6.987 1.00 97.19 72 VAL A O 1
ATOM 571 N N . LYS A 1 73 ? -4.122 -2.835 -7.946 1.00 96.25 73 LYS A N 1
ATOM 572 C CA . LYS A 1 73 ? -3.928 -3.295 -9.316 1.00 96.25 73 LYS A CA 1
ATOM 573 C C . LYS A 1 73 ? -2.477 -3.075 -9.681 1.00 96.25 73 LYS A C 1
ATOM 575 O O . LYS A 1 73 ? -1.976 -1.973 -9.511 1.00 96.25 73 LYS A O 1
ATOM 580 N N . ILE A 1 74 ? -1.811 -4.101 -10.192 1.00 94.06 74 ILE A N 1
ATOM 581 C CA . ILE A 1 74 ? -0.388 -4.052 -10.529 1.00 94.06 74 ILE A CA 1
ATOM 582 C C . ILE A 1 74 ? -0.202 -4.422 -11.991 1.00 94.06 74 ILE A C 1
ATOM 584 O O . ILE A 1 74 ? -0.814 -5.370 -12.485 1.00 94.06 74 ILE A O 1
ATOM 588 N N . LYS A 1 75 ? 0.675 -3.680 -12.668 1.00 92.25 75 LYS A N 1
ATOM 589 C CA . LYS A 1 75 ? 1.157 -3.962 -14.017 1.00 92.25 75 LYS A CA 1
ATOM 590 C C . LYS A 1 75 ? 2.684 -3.927 -14.008 1.00 92.25 75 LYS A C 1
ATOM 592 O O . LYS A 1 75 ? 3.290 -2.861 -13.919 1.00 92.25 75 LYS A O 1
ATOM 597 N N . GLY A 1 76 ? 3.317 -5.094 -14.110 1.00 90.38 76 GLY A N 1
ATOM 598 C CA . GLY A 1 76 ? 4.765 -5.213 -13.944 1.00 90.38 76 GLY A CA 1
ATOM 599 C C . GLY A 1 76 ? 5.208 -4.891 -12.511 1.00 90.38 76 GLY A C 1
ATOM 600 O O . GLY A 1 76 ? 5.045 -5.718 -11.609 1.00 90.38 76 GLY A O 1
ATOM 601 N N . ASP A 1 77 ? 5.777 -3.699 -12.319 1.00 91.31 77 ASP A N 1
ATOM 602 C CA . ASP A 1 77 ? 6.388 -3.253 -11.055 1.00 91.31 77 ASP A CA 1
ATOM 603 C C . ASP A 1 77 ? 5.649 -2.168 -10.316 1.00 91.31 77 ASP A C 1
ATOM 605 O O . ASP A 1 77 ? 5.961 -1.915 -9.153 1.00 91.31 77 ASP A O 1
ATOM 609 N N . THR A 1 78 ? 4.712 -1.522 -10.991 1.00 95.44 78 THR A N 1
ATOM 610 C CA . THR A 1 78 ? 3.971 -0.395 -10.458 1.00 95.44 78 THR A CA 1
ATOM 611 C C . THR A 1 78 ? 2.484 -0.676 -10.526 1.00 95.44 78 THR A C 1
ATOM 613 O O . THR A 1 78 ? 2.016 -1.592 -11.213 1.00 95.44 78 THR A O 1
ATOM 616 N N . GLY A 1 79 ? 1.733 0.104 -9.772 1.00 96.31 79 GLY A N 1
ATOM 617 C CA . GLY A 1 79 ? 0.305 -0.057 -9.661 1.00 96.31 79 GLY A CA 1
ATOM 618 C C . GLY A 1 79 ? -0.304 1.008 -8.779 1.00 96.31 79 GLY A C 1
ATOM 619 O O . GLY A 1 79 ? 0.372 1.934 -8.336 1.00 96.31 79 GLY A O 1
ATOM 620 N N . ASP A 1 80 ? -1.575 0.826 -8.483 1.00 97.94 80 ASP A N 1
ATOM 621 C CA . ASP A 1 80 ? -2.335 1.717 -7.626 1.00 97.94 80 ASP A CA 1
ATOM 622 C C . ASP A 1 80 ? -3.489 0.970 -6.964 1.00 97.94 80 ASP A C 1
ATOM 624 O O . ASP A 1 80 ? -3.872 -0.133 -7.366 1.00 97.94 80 ASP A O 1
ATOM 628 N N . GLY A 1 81 ? -4.045 1.553 -5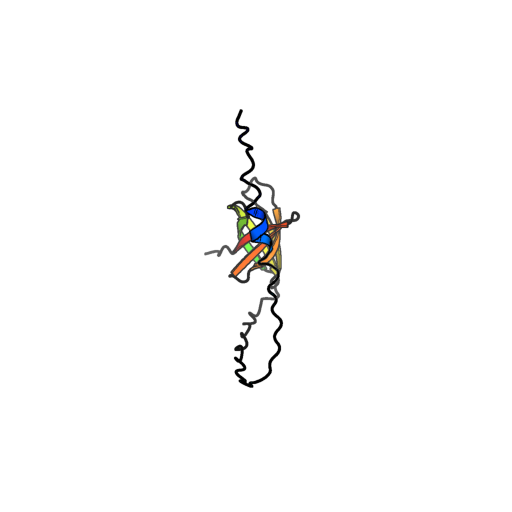.912 1.00 97.94 81 GLY A N 1
ATOM 629 C CA . GLY A 1 81 ? -5.208 0.985 -5.263 1.00 97.94 81 GLY A CA 1
ATOM 630 C C . GLY A 1 81 ? -5.652 1.759 -4.045 1.00 97.94 81 GLY A C 1
ATOM 631 O O . GLY A 1 81 ? -5.315 2.926 -3.855 1.00 97.94 81 GLY A O 1
ATOM 632 N N . TYR A 1 82 ? -6.441 1.080 -3.218 1.00 98.25 82 TYR A N 1
ATOM 633 C CA . TYR A 1 82 ? -6.998 1.668 -2.012 1.00 98.25 82 TYR A CA 1
ATOM 634 C C . TYR A 1 82 ? -6.837 0.734 -0.828 1.00 98.25 82 TYR A C 1
ATOM 636 O O . TYR A 1 82 ? -7.216 -0.437 -0.911 1.00 98.25 82 TYR A O 1
ATOM 644 N N . ILE A 1 83 ? -6.367 1.293 0.283 1.00 98.06 83 ILE A N 1
ATOM 645 C CA . ILE A 1 83 ? -6.244 0.626 1.579 1.00 98.06 83 ILE A CA 1
ATOM 646 C C . ILE A 1 83 ? -7.076 1.353 2.636 1.00 98.06 83 ILE A C 1
ATOM 648 O O . ILE A 1 83 ? -7.362 2.541 2.513 1.00 98.06 83 ILE A O 1
ATOM 652 N N . ALA A 1 84 ? -7.490 0.645 3.678 1.00 97.81 84 ALA A N 1
ATOM 653 C CA . ALA A 1 84 ? -8.161 1.224 4.834 1.00 97.81 84 ALA A CA 1
ATOM 654 C C . ALA A 1 84 ? -7.742 0.477 6.102 1.00 97.81 84 ALA A C 1
ATOM 656 O O . ALA A 1 84 ? -7.362 -0.694 6.047 1.00 97.81 84 ALA A O 1
ATOM 657 N N . LYS A 1 85 ? -7.810 1.165 7.243 1.00 96.50 85 LYS A N 1
ATOM 658 C CA . LYS A 1 85 ? -7.523 0.570 8.554 1.00 96.50 85 LYS A CA 1
ATOM 659 C C . LYS A 1 85 ? -8.567 -0.487 8.934 1.00 96.50 85 LYS A C 1
ATOM 661 O O . LYS A 1 85 ? -8.237 -1.526 9.493 1.00 96.50 85 LYS A O 1
ATOM 666 N N . ASP A 1 86 ? -9.825 -0.219 8.601 1.00 94.12 86 ASP A N 1
ATOM 667 C CA . ASP A 1 86 ? -10.974 -1.101 8.803 1.00 94.12 86 ASP A CA 1
ATOM 668 C C . ASP A 1 86 ? -12.111 -0.733 7.826 1.00 94.12 86 ASP A C 1
ATOM 670 O O . ASP A 1 86 ? -11.959 0.145 6.975 1.00 94.12 86 ASP A O 1
ATOM 674 N N . SER A 1 87 ? -13.260 -1.409 7.932 1.00 91.62 87 SER A N 1
ATOM 675 C CA . SER A 1 87 ? -14.431 -1.196 7.066 1.00 91.62 87 SER A CA 1
ATOM 676 C C . SER A 1 87 ? -15.147 0.144 7.256 1.00 91.62 87 SER A C 1
ATOM 678 O O . SER A 1 87 ? -15.961 0.513 6.412 1.00 91.62 87 SER A O 1
ATOM 680 N N . LEU A 1 88 ? -14.914 0.831 8.376 1.00 94.56 88 LEU A N 1
ATOM 681 C CA . LEU A 1 88 ? -15.565 2.100 8.717 1.00 94.56 88 LEU A CA 1
ATOM 682 C C . LEU A 1 88 ? -14.653 3.300 8.435 1.00 94.56 88 LEU A C 1
ATOM 684 O O . LEU A 1 88 ? -15.127 4.429 8.312 1.00 94.56 88 LEU A O 1
ATOM 688 N N . SER A 1 89 ? -13.350 3.055 8.327 1.00 95.31 89 SER A N 1
ATOM 689 C CA . SER A 1 89 ? -12.330 4.056 8.066 1.00 95.31 89 SER A CA 1
ATOM 690 C C . SER A 1 89 ? -12.361 4.538 6.611 1.00 95.31 89 SER A C 1
ATOM 692 O O . SER A 1 89 ? -12.634 3.752 5.697 1.00 95.31 89 SER A O 1
ATOM 694 N N . PRO A 1 90 ? -12.026 5.817 6.355 1.00 95.62 90 PRO A N 1
ATOM 695 C CA . PRO A 1 90 ? -11.844 6.315 5.000 1.00 95.62 90 PRO A CA 1
ATOM 696 C C . PRO A 1 90 ? -10.804 5.494 4.236 1.00 95.62 90 PRO A C 1
ATOM 698 O O . PRO A 1 90 ? -9.763 5.117 4.779 1.00 95.62 90 PRO A O 1
ATOM 701 N N . LYS A 1 91 ? -11.078 5.250 2.953 1.00 96.94 91 LYS A N 1
ATOM 702 C CA . LYS A 1 91 ? -10.107 4.628 2.054 1.00 96.94 91 LYS A CA 1
ATOM 703 C C . LYS A 1 91 ? -9.022 5.634 1.691 1.00 96.94 91 LYS A C 1
ATOM 705 O O . LYS A 1 91 ? -9.320 6.771 1.334 1.00 96.94 91 LYS A O 1
ATOM 710 N N . VAL A 1 92 ? -7.782 5.175 1.721 1.00 97.62 92 VAL A N 1
ATOM 711 C CA . VAL A 1 92 ? -6.593 5.914 1.314 1.00 97.62 92 VAL A CA 1
ATOM 712 C C . VAL A 1 92 ? -6.170 5.397 -0.050 1.00 97.62 92 VAL A C 1
ATOM 714 O O . VAL A 1 92 ? -5.973 4.194 -0.218 1.00 97.62 92 VAL A O 1
ATOM 717 N N . TYR A 1 93 ? -6.076 6.299 -1.025 1.00 98.25 93 TYR A N 1
ATOM 718 C CA . TYR A 1 93 ? -5.471 5.991 -2.317 1.00 98.25 93 TYR A CA 1
ATOM 719 C C . TYR A 1 93 ? -3.959 5.866 -2.151 1.00 98.25 93 TYR A C 1
ATOM 721 O O . TYR A 1 93 ? -3.351 6.712 -1.495 1.00 98.25 93 TYR A O 1
ATOM 729 N N . ILE A 1 94 ? -3.371 4.850 -2.774 1.00 98.44 94 ILE A N 1
ATOM 730 C CA . ILE A 1 94 ? -1.927 4.644 -2.789 1.00 98.44 94 ILE A CA 1
ATOM 731 C C . ILE A 1 94 ? -1.445 4.304 -4.197 1.00 98.44 94 ILE A C 1
ATOM 733 O O . ILE A 1 94 ? -2.064 3.506 -4.901 1.00 98.44 94 ILE A O 1
ATOM 737 N N . GLU A 1 95 ? -0.304 4.864 -4.577 1.00 98.38 95 GLU A N 1
ATOM 738 C CA . GLU A 1 95 ? 0.514 4.337 -5.668 1.00 98.38 95 GLU A CA 1
ATOM 739 C C . GLU A 1 95 ? 1.416 3.248 -5.096 1.00 98.38 95 GLU A C 1
ATOM 741 O O . GLU A 1 95 ? 1.978 3.423 -4.017 1.00 98.38 95 GLU A O 1
ATOM 746 N N . VAL A 1 96 ? 1.554 2.115 -5.783 1.00 97.69 96 VAL A N 1
ATOM 747 C CA . VAL A 1 96 ? 2.373 0.993 -5.311 1.00 97.69 96 VAL A CA 1
ATOM 748 C C . VAL A 1 96 ? 3.521 0.686 -6.254 1.00 97.69 96 VAL A C 1
ATOM 750 O O . VAL A 1 96 ? 3.392 0.762 -7.476 1.00 97.69 96 VAL A O 1
ATOM 753 N N . ARG A 1 97 ? 4.644 0.268 -5.674 1.00 96.94 97 ARG A N 1
ATOM 754 C CA . ARG A 1 97 ? 5.806 -0.271 -6.385 1.00 96.94 97 ARG A CA 1
ATOM 755 C C . ARG A 1 97 ? 6.327 -1.528 -5.703 1.00 96.94 97 ARG A C 1
ATOM 757 O O . ARG A 1 97 ? 6.235 -1.644 -4.484 1.00 96.94 97 ARG A O 1
ATOM 764 N N . ARG A 1 98 ? 6.913 -2.464 -6.450 1.00 93.94 98 ARG A N 1
ATOM 765 C CA . ARG A 1 98 ? 7.568 -3.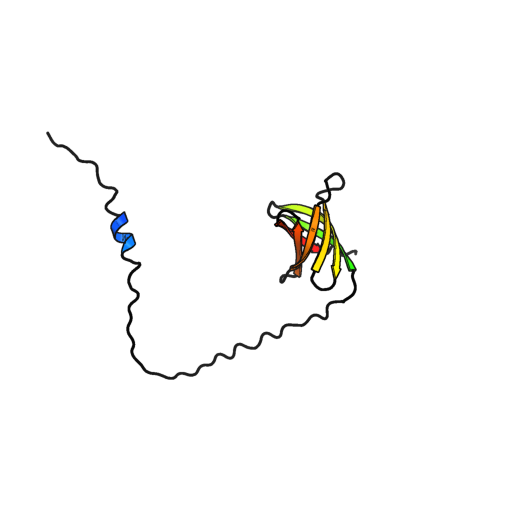641 -5.851 1.00 93.94 98 ARG A CA 1
ATOM 766 C C . ARG A 1 98 ? 8.790 -3.241 -5.020 1.00 93.94 98 ARG A C 1
ATOM 768 O O . ARG A 1 98 ? 9.624 -2.457 -5.472 1.00 93.94 98 ARG A O 1
ATOM 775 N N . SER A 1 99 ? 8.895 -3.806 -3.816 1.00 92.31 99 SER A N 1
ATOM 776 C CA . SER A 1 99 ? 10.102 -3.705 -2.987 1.00 92.31 99 SER A CA 1
ATOM 777 C C . SER A 1 99 ? 11.196 -4.644 -3.507 1.00 92.31 99 SER A C 1
ATOM 779 O O . SER A 1 99 ? 10.897 -5.682 -4.104 1.00 92.31 99 SER A O 1
ATOM 781 N N . GLN A 1 100 ? 12.464 -4.301 -3.257 1.00 87.44 100 GLN A N 1
ATOM 782 C CA . GLN A 1 100 ? 13.596 -5.194 -3.534 1.00 87.44 100 GLN A CA 1
ATOM 783 C C . GLN A 1 100 ? 13.586 -6.430 -2.625 1.00 87.44 100 GLN A C 1
ATOM 785 O O . GLN A 1 100 ? 13.988 -7.504 -3.063 1.00 87.44 100 GLN A O 1
ATOM 790 N N . ASP A 1 101 ? 13.048 -6.292 -1.412 1.00 84.50 101 ASP A N 1
ATOM 791 C CA . ASP A 1 101 ? 13.032 -7.347 -0.391 1.00 84.50 101 ASP A CA 1
ATOM 792 C C . ASP A 1 101 ? 11.877 -8.352 -0.572 1.00 84.50 101 ASP A C 1
ATOM 794 O O . ASP A 1 101 ? 11.732 -9.296 0.200 1.00 84.50 101 ASP A O 1
ATOM 798 N N . GLY A 1 102 ? 11.056 -8.169 -1.613 1.00 81.69 102 GLY A N 1
ATOM 799 C CA . GLY A 1 102 ? 9.809 -8.903 -1.810 1.00 81.69 102 GLY A CA 1
ATOM 800 C C . GLY A 1 102 ? 8.640 -8.222 -1.091 1.00 81.69 102 GLY A C 1
ATOM 801 O O . GLY A 1 102 ? 8.727 -7.864 0.076 1.00 81.69 102 GLY A O 1
ATOM 802 N N . GLY A 1 103 ? 7.544 -7.991 -1.816 1.00 92.19 103 GLY A N 1
ATOM 803 C CA . GLY A 1 103 ? 6.391 -7.213 -1.346 1.00 92.19 103 GLY A CA 1
ATOM 804 C C . GLY A 1 103 ? 6.198 -5.921 -2.137 1.00 92.19 103 GLY A C 1
ATOM 805 O O . GLY A 1 103 ? 6.664 -5.794 -3.276 1.00 92.19 103 GLY A O 1
ATOM 806 N N . LEU A 1 104 ? 5.487 -4.970 -1.540 1.00 96.06 104 LEU A N 1
ATOM 807 C CA . LEU A 1 104 ? 5.086 -3.707 -2.147 1.00 96.06 104 LEU A CA 1
ATOM 808 C C . LEU A 1 104 ? 5.330 -2.544 -1.188 1.00 96.06 104 LEU A C 1
ATOM 810 O O . LEU A 1 104 ? 5.124 -2.656 0.015 1.00 96.06 104 LEU A O 1
ATOM 814 N N . ILE A 1 105 ? 5.708 -1.405 -1.750 1.00 97.69 105 ILE A N 1
ATOM 815 C CA . ILE A 1 105 ? 5.723 -0.117 -1.064 1.00 97.69 105 ILE A CA 1
ATOM 816 C C . ILE A 1 105 ? 4.587 0.703 -1.655 1.00 97.69 105 ILE A C 1
ATOM 818 O O . ILE A 1 105 ? 4.586 0.956 -2.861 1.00 97.69 105 ILE A O 1
ATOM 822 N N . GLY A 1 106 ? 3.620 1.072 -0.820 1.00 97.81 106 GLY A N 1
ATOM 823 C CA . GLY A 1 106 ? 2.558 2.014 -1.151 1.00 97.81 106 GLY A CA 1
ATOM 824 C C . GLY A 1 106 ? 2.909 3.428 -0.702 1.00 97.81 106 GLY A C 1
ATOM 825 O O . GLY A 1 106 ? 3.503 3.591 0.358 1.00 97.81 106 GLY A O 1
ATOM 826 N N . THR A 1 107 ? 2.513 4.443 -1.462 1.00 98.25 107 THR A N 1
ATOM 827 C CA . THR A 1 107 ? 2.675 5.856 -1.102 1.00 98.25 107 THR A CA 1
ATOM 828 C C . THR A 1 107 ? 1.357 6.589 -1.333 1.00 98.25 107 THR A C 1
ATOM 830 O O . THR A 1 107 ? 0.799 6.508 -2.427 1.00 98.25 107 THR A O 1
ATOM 833 N N . ASP A 1 108 ? 0.831 7.269 -0.309 1.00 97.19 108 ASP A N 1
ATOM 834 C CA . ASP A 1 108 ? -0.385 8.081 -0.456 1.00 97.19 108 ASP A CA 1
ATOM 835 C C . ASP A 1 108 ? -0.103 9.450 -1.100 1.00 97.19 108 ASP A C 1
ATOM 837 O O . ASP A 1 108 ? 1.037 9.840 -1.358 1.00 97.19 108 ASP A O 1
ATOM 841 N N . THR A 1 109 ? -1.162 10.230 -1.316 1.00 94.94 109 THR A N 1
ATOM 842 C CA . THR A 1 109 ? -1.064 11.588 -1.877 1.00 94.94 109 THR A CA 1
ATOM 843 C C . THR A 1 109 ? -0.307 12.580 -0.989 1.00 94.94 109 THR A C 1
ATOM 845 O O . THR A 1 109 ? 0.038 13.664 -1.452 1.00 94.94 109 THR A O 1
ATOM 848 N N . ASN A 1 110 ? -0.075 12.244 0.282 1.00 96.19 110 ASN A N 1
ATOM 849 C CA . ASN A 1 110 ? 0.664 13.060 1.242 1.00 96.19 110 ASN A CA 1
ATOM 850 C C . ASN A 1 110 ? 2.133 12.618 1.371 1.00 96.19 110 ASN A C 1
ATOM 852 O O . ASN A 1 110 ? 2.878 13.212 2.150 1.00 96.19 110 ASN A O 1
ATOM 856 N N . GLY A 1 111 ? 2.557 11.587 0.632 1.00 96.19 111 GLY A N 1
ATOM 857 C CA . GLY A 1 111 ? 3.899 11.014 0.719 1.00 96.19 111 GLY A CA 1
ATOM 858 C C . GLY A 1 111 ? 4.095 10.045 1.888 1.00 96.19 111 GLY A C 1
ATOM 859 O O . GLY A 1 111 ? 5.232 9.671 2.173 1.00 96.19 111 GLY A O 1
ATOM 860 N N . LYS A 1 112 ? 3.026 9.631 2.579 1.00 97.12 112 LYS A N 1
ATOM 861 C CA . LYS A 1 112 ? 3.099 8.611 3.628 1.00 97.12 112 LYS A CA 1
ATOM 862 C C . LYS A 1 112 ? 3.316 7.246 2.983 1.00 97.12 112 LYS A C 1
ATOM 864 O O . LYS A 1 112 ? 2.580 6.865 2.074 1.00 97.12 112 LYS A O 1
ATOM 869 N N . GLU A 1 113 ? 4.332 6.525 3.451 1.00 97.62 113 GLU A N 1
ATOM 870 C CA . GLU A 1 113 ? 4.677 5.196 2.946 1.00 97.62 113 GLU A CA 1
ATOM 871 C C . GLU A 1 113 ? 4.035 4.068 3.767 1.00 97.62 113 GLU A C 1
ATOM 873 O O . GLU A 1 113 ? 3.876 4.161 4.988 1.00 97.62 113 GLU A O 1
ATOM 878 N N . TYR A 1 114 ? 3.717 2.978 3.071 1.00 97.56 114 TYR A N 1
ATOM 879 C CA . TYR A 1 114 ? 3.102 1.765 3.595 1.00 97.56 114 TYR A CA 1
ATOM 880 C C . TYR A 1 114 ? 3.893 0.555 3.103 1.00 97.56 114 TYR A C 1
ATOM 882 O O . TYR A 1 114 ? 4.083 0.383 1.898 1.00 97.56 114 TYR A O 1
ATOM 890 N N . GLN A 1 115 ? 4.335 -0.297 4.023 1.00 97.44 115 GLN A N 1
ATOM 891 C CA . GLN A 1 115 ? 4.983 -1.566 3.697 1.00 97.44 115 GLN A CA 1
ATOM 892 C C . GLN A 1 115 ? 3.907 -2.639 3.596 1.00 97.44 115 GLN A C 1
ATOM 894 O O . GLN A 1 115 ? 3.250 -2.935 4.591 1.00 97.44 115 GLN A O 1
ATOM 899 N N . LEU A 1 116 ? 3.701 -3.180 2.396 1.00 96.88 116 LEU A N 1
ATOM 900 C CA . LEU A 1 116 ? 2.567 -4.032 2.050 1.00 96.88 116 LEU A CA 1
ATOM 901 C C . LEU A 1 116 ? 3.033 -5.403 1.541 1.00 96.88 116 LEU A C 1
ATOM 903 O O . LEU A 1 116 ? 3.989 -5.522 0.774 1.00 96.88 116 LEU A O 1
ATOM 907 N N . ALA A 1 117 ? 2.303 -6.444 1.917 1.00 95.81 117 ALA A N 1
ATOM 908 C CA . ALA A 1 117 ? 2.482 -7.815 1.471 1.00 95.81 117 ALA A CA 1
ATOM 909 C C . ALA A 1 117 ? 1.227 -8.311 0.745 1.00 95.81 117 ALA A C 1
ATOM 911 O O . ALA A 1 117 ? 0.109 -7.872 1.019 1.00 95.81 117 ALA A O 1
ATOM 912 N N . PHE A 1 118 ? 1.425 -9.235 -0.193 1.00 94.25 118 PHE A N 1
ATOM 913 C CA . PHE A 1 118 ? 0.330 -9.939 -0.850 1.00 94.25 118 PHE A CA 1
ATOM 914 C C . PHE A 1 118 ? -0.320 -10.908 0.137 1.00 94.25 118 PHE A C 1
ATOM 916 O O . PHE A 1 118 ? 0.373 -11.717 0.752 1.00 94.25 118 PHE A O 1
ATOM 923 N N . LEU A 1 119 ? -1.644 -10.856 0.254 1.00 92.69 119 LEU A N 1
ATOM 924 C CA . LEU A 1 119 ? -2.405 -11.923 0.891 1.00 92.69 119 LEU A CA 1
ATOM 925 C C . LEU A 1 119 ? -2.584 -13.044 -0.131 1.00 92.69 119 LEU A C 1
ATOM 927 O O . LEU A 1 119 ? -3.211 -12.834 -1.169 1.00 92.69 119 LEU A O 1
ATOM 931 N N . ASN A 1 120 ? -2.035 -14.221 0.157 1.00 78.44 120 ASN A N 1
ATOM 932 C CA . ASN A 1 120 ? -2.376 -15.417 -0.605 1.00 78.44 120 ASN A CA 1
ATOM 933 C C . ASN A 1 120 ? -3.812 -15.823 -0.250 1.00 78.44 120 ASN A C 1
ATOM 935 O O . ASN A 1 120 ? -4.159 -15.897 0.930 1.00 78.44 120 ASN A O 1
ATOM 939 N N . GLU A 1 121 ? -4.638 -16.077 -1.262 1.00 59.91 121 GLU A N 1
ATOM 940 C CA . GLU A 1 121 ? -5.851 -16.872 -1.077 1.00 59.91 121 GLU A CA 1
ATOM 941 C C . GLU A 1 121 ? -5.396 -18.337 -0.944 1.00 59.91 121 GLU A C 1
ATOM 943 O O . GLU A 1 121 ? -4.711 -18.840 -1.837 1.00 59.91 121 GLU A O 1
ATOM 948 N N . GLU A 1 122 ? -5.660 -18.962 0.211 1.00 42.69 122 GLU A N 1
ATOM 949 C CA . GLU A 1 122 ? -5.439 -20.404 0.445 1.00 42.69 122 GLU A CA 1
ATOM 950 C C . GLU A 1 122 ? -6.328 -21.279 -0.448 1.00 42.69 122 GLU A C 1
ATOM 952 O O . GLU A 1 122 ? -7.511 -20.914 -0.658 1.00 42.69 122 GLU A O 1
#

pLDDT: mean 75.14, std 23.08, range [34.0, 98.44]

Secondary structure (DSSP, 8-state):
--------SSSSTTTTTGGG-------------------------------S-EEEEEEEEETT--EEEEEEEEETTEEEEEEESSSSSPPEEEEEEE-TTSSEEEEETT--EEEEEEPPP-

Radius of gyration: 28.72 Å; chains: 1; bounding box: 71×61×68 Å

Organism: NCBI:txid703342

Foldseek 3Di:
DDDDDPDDDPPVVVVVVVVPPPPDDDDDDDDDDDPPPPPPPPPDPPPPFDQDWDKFWKWFAWPVRQIKIWIWIDGRFKTKTWIASDPVGDIFIWIWGADPVGAIWTQGPVRTITGMHTDDDD